Protein AF-W8SK54-F1 (afdb_monomer_lite)

Organism: NCBI:txid1294273

Structure (mmCIF, N/CA/C/O backbone):
data_AF-W8SK54-F1
#
_entry.id   AF-W8SK54-F1
#
loop_
_atom_site.group_PDB
_atom_site.id
_atom_site.type_symbol
_atom_site.label_atom_id
_atom_site.label_alt_id
_atom_site.label_comp_id
_atom_site.label_asym_id
_atom_site.label_entity_id
_atom_site.label_seq_id
_atom_site.pdbx_PDB_ins_code
_atom_site.Cartn_x
_atom_site.Cartn_y
_atom_site.Cartn_z
_atom_site.occupancy
_atom_site.B_iso_or_equiv
_atom_site.auth_seq_id
_atom_site.auth_comp_id
_atom_site.auth_asym_id
_atom_site.auth_atom_id
_atom_site.pdbx_PDB_model_num
ATOM 1 N N . MET A 1 1 ? -3.691 3.832 -4.462 1.00 82.75 1 MET A N 1
ATOM 2 C CA . MET A 1 1 ? -4.041 3.569 -3.044 1.00 82.75 1 MET A CA 1
ATOM 3 C C . MET A 1 1 ? -4.088 4.827 -2.190 1.00 82.75 1 MET A C 1
ATOM 5 O O . MET A 1 1 ? -4.823 4.843 -1.215 1.00 82.75 1 MET A O 1
ATOM 9 N N . GLU A 1 2 ? -3.374 5.890 -2.556 1.00 85.88 2 GLU A N 1
ATOM 10 C CA . GLU A 1 2 ? -3.487 7.191 -1.885 1.00 85.88 2 GLU A CA 1
ATOM 11 C C . GLU A 1 2 ? -4.933 7.715 -1.784 1.00 85.88 2 GLU A C 1
ATOM 13 O O . GLU A 1 2 ? -5.313 8.287 -0.770 1.00 85.88 2 GLU A O 1
ATOM 18 N N . SER A 1 3 ? -5.778 7.436 -2.781 1.00 90.38 3 SER A N 1
ATOM 19 C CA . SER A 1 3 ? -7.191 7.839 -2.814 1.00 90.38 3 SER A CA 1
ATOM 20 C C . SER A 1 3 ? -8.043 7.346 -1.639 1.00 90.38 3 SER A C 1
ATOM 22 O O . SER A 1 3 ? -9.110 7.904 -1.410 1.00 90.38 3 SER A O 1
ATOM 24 N N . TYR A 1 4 ? -7.610 6.311 -0.910 1.00 91.75 4 TYR A N 1
ATOM 25 C CA . TYR A 1 4 ? -8.348 5.798 0.250 1.00 91.75 4 TYR A CA 1
ATOM 26 C C . TYR A 1 4 ? -8.054 6.571 1.538 1.00 91.75 4 TYR A C 1
ATOM 28 O O . TYR A 1 4 ? -8.705 6.315 2.548 1.00 91.75 4 TYR A O 1
ATOM 36 N N . VAL A 1 5 ? -7.089 7.499 1.541 1.00 92.75 5 VAL A N 1
ATOM 37 C CA . VAL A 1 5 ? -6.774 8.322 2.717 1.00 92.75 5 VAL A CA 1
ATOM 38 C C . VAL A 1 5 ? -7.988 9.176 3.099 1.00 92.75 5 VAL A C 1
ATOM 40 O O . VAL A 1 5 ? -8.575 9.865 2.271 1.00 92.75 5 VAL A O 1
ATOM 43 N N . GLY A 1 6 ? -8.380 9.109 4.372 1.00 91.06 6 GLY A N 1
ATOM 44 C CA . GLY A 1 6 ? -9.612 9.694 4.909 1.00 91.06 6 GLY A CA 1
ATOM 45 C C . GLY A 1 6 ? -10.845 8.784 4.814 1.00 91.06 6 GLY A C 1
ATOM 46 O O . GLY A 1 6 ? -11.865 9.087 5.434 1.00 91.06 6 GLY A O 1
ATOM 47 N N . GLY A 1 7 ? -10.753 7.671 4.081 1.00 93.31 7 GLY A N 1
ATOM 48 C CA . GLY A 1 7 ? -11.808 6.674 3.902 1.00 93.31 7 GLY A CA 1
ATOM 49 C C . GLY A 1 7 ? -11.721 5.494 4.874 1.00 93.31 7 GLY A C 1
ATOM 50 O O . GLY A 1 7 ? -10.877 5.438 5.774 1.00 93.31 7 GLY A O 1
ATOM 51 N N . SER A 1 8 ? -12.618 4.525 4.699 1.00 94.69 8 SER A N 1
ATOM 52 C CA . SER A 1 8 ? -12.623 3.300 5.509 1.00 94.69 8 SER A CA 1
ATOM 53 C C . SER A 1 8 ? -11.602 2.308 4.962 1.00 94.69 8 SER A C 1
ATOM 55 O O . SER A 1 8 ? -11.574 2.062 3.760 1.00 94.69 8 SER A O 1
ATOM 57 N N .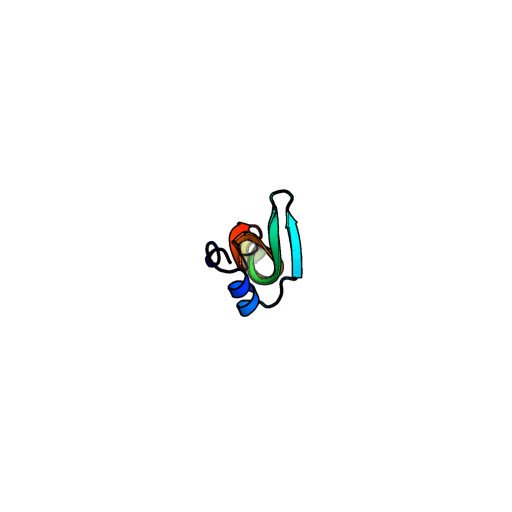 ILE A 1 9 ? -10.847 1.623 5.830 1.00 93.94 9 ILE A N 1
ATOM 58 C CA . ILE A 1 9 ? -9.958 0.529 5.387 1.00 93.94 9 ILE A CA 1
ATOM 59 C C . ILE A 1 9 ? -10.729 -0.612 4.702 1.00 93.94 9 ILE A C 1
ATOM 61 O O . ILE A 1 9 ? -10.142 -1.435 4.009 1.00 93.94 9 ILE A O 1
ATOM 65 N N . GLN A 1 10 ? -12.049 -0.685 4.886 1.00 93.69 10 GLN A N 1
ATOM 66 C CA . GLN A 1 10 ? -12.876 -1.680 4.208 1.00 93.69 10 GLN A CA 1
ATOM 67 C C . GLN A 1 10 ? -12.900 -1.485 2.689 1.00 93.69 10 GLN A C 1
ATOM 69 O O . GLN A 1 10 ? -13.001 -2.475 1.979 1.00 93.69 10 GLN A O 1
ATOM 74 N N . GLU A 1 11 ? -12.772 -0.256 2.187 1.00 93.75 11 GLU A N 1
ATOM 75 C CA . GLU A 1 11 ? -12.792 0.033 0.747 1.00 93.75 11 GLU A CA 1
ATOM 76 C C . GLU A 1 11 ? -11.635 -0.654 -0.005 1.00 93.75 11 GLU A C 1
ATOM 78 O O . GLU A 1 11 ? -11.917 -1.482 -0.870 1.00 93.75 11 GLU A O 1
ATOM 83 N N . PRO A 1 12 ? -10.349 -0.467 0.365 1.00 92.00 12 PRO A N 1
ATOM 84 C CA . PRO A 1 12 ? -9.255 -1.179 -0.298 1.00 92.00 12 PRO A CA 1
ATOM 85 C C . PRO A 1 12 ? -9.309 -2.699 -0.081 1.00 92.00 12 PRO A C 1
ATOM 87 O O . PRO A 1 12 ? -8.823 -3.449 -0.923 1.00 92.00 12 PRO A O 1
ATOM 90 N N . ILE A 1 13 ? -9.915 -3.177 1.015 1.00 93.12 13 ILE A N 1
ATOM 91 C CA . ILE A 1 13 ? -10.134 -4.616 1.237 1.00 93.12 13 ILE A CA 1
ATOM 92 C C . ILE A 1 13 ? -11.183 -5.175 0.266 1.00 93.12 13 ILE A C 1
ATOM 94 O O . ILE A 1 13 ? -11.050 -6.310 -0.189 1.00 93.12 13 ILE A O 1
ATOM 98 N N . LEU A 1 14 ? -12.227 -4.406 -0.050 1.00 92.69 14 LEU A N 1
ATOM 99 C CA . LEU A 1 14 ? -13.243 -4.796 -1.028 1.00 92.69 14 LEU A CA 1
ATOM 100 C C . LEU A 1 14 ? -12.689 -4.768 -2.457 1.00 92.69 14 LEU A C 1
ATOM 102 O O . LEU A 1 14 ? -13.008 -5.661 -3.239 1.00 92.69 14 LEU A O 1
ATOM 106 N N . ASP A 1 15 ? -11.833 -3.795 -2.768 1.00 91.31 15 ASP A N 1
ATOM 107 C CA . ASP A 1 15 ? -11.288 -3.615 -4.117 1.00 91.31 15 ASP A CA 1
ATOM 108 C C . ASP A 1 15 ? -10.140 -4.587 -4.433 1.00 91.31 15 ASP A C 1
ATOM 110 O O . ASP A 1 15 ? -10.074 -5.138 -5.533 1.00 91.31 15 ASP A O 1
ATOM 114 N N . TYR A 1 16 ? -9.238 -4.828 -3.474 1.00 89.12 16 TYR A N 1
ATOM 115 C CA . TYR A 1 16 ? -8.021 -5.629 -3.683 1.00 89.12 16 TYR A CA 1
ATOM 116 C C . TYR A 1 16 ? -7.999 -6.952 -2.916 1.00 89.12 16 TYR A C 1
ATOM 118 O O . TYR A 1 16 ? -7.044 -7.722 -3.033 1.00 89.12 16 TYR A O 1
ATOM 126 N N . GLY A 1 17 ? -9.037 -7.233 -2.133 1.00 91.62 17 GLY A N 1
ATOM 127 C CA . GLY A 1 17 ? -9.075 -8.390 -1.252 1.00 91.62 17 GLY A CA 1
ATOM 128 C C . GLY A 1 17 ? -8.311 -8.174 0.060 1.00 91.62 17 GLY A C 1
ATOM 129 O O . GLY A 1 17 ? -7.849 -7.068 0.372 1.00 91.62 17 GLY A O 1
ATOM 130 N N . PRO A 1 18 ? -8.193 -9.237 0.877 1.00 93.00 18 PRO A N 1
ATOM 131 C CA . PRO A 1 18 ? -7.561 -9.139 2.181 1.00 93.00 18 PRO A CA 1
ATOM 132 C C . PRO A 1 18 ? -6.089 -8.712 2.058 1.00 93.00 18 PRO A C 1
ATOM 134 O O . PRO A 1 18 ? -5.388 -9.151 1.143 1.00 93.00 18 PRO A O 1
ATOM 137 N N . PRO A 1 19 ? -5.602 -7.882 2.992 1.00 92.25 19 PRO A N 1
ATOM 138 C CA . PRO A 1 19 ? -4.202 -7.482 3.045 1.00 92.25 19 PRO A CA 1
ATOM 139 C C . PRO A 1 19 ? -3.312 -8.715 3.242 1.00 92.25 19 PRO A C 1
ATOM 141 O O . PRO A 1 19 ? -3.656 -9.640 3.980 1.00 92.25 19 PRO A O 1
ATOM 144 N N . ALA A 1 20 ? -2.136 -8.706 2.620 1.00 90.56 20 ALA A N 1
ATOM 145 C CA . ALA A 1 20 ? -1.141 -9.759 2.793 1.00 90.56 20 ALA A CA 1
ATOM 146 C C . ALA A 1 20 ? -0.510 -9.718 4.192 1.00 90.56 20 ALA A C 1
ATOM 148 O O . ALA A 1 20 ? -0.157 -10.757 4.748 1.00 90.56 20 ALA A O 1
ATOM 149 N N . ILE A 1 21 ? -0.341 -8.514 4.745 1.00 90.88 21 ILE A N 1
ATOM 150 C CA . ILE A 1 21 ? 0.270 -8.294 6.057 1.00 90.88 21 ILE A CA 1
ATOM 151 C C . ILE A 1 21 ? -0.539 -7.234 6.803 1.00 90.88 21 ILE A C 1
ATOM 153 O O . ILE A 1 21 ? -0.903 -6.203 6.236 1.00 90.88 21 ILE A O 1
ATOM 157 N N . VAL A 1 22 ? -0.792 -7.490 8.086 1.00 93.69 22 VAL A N 1
ATOM 158 C CA . VAL A 1 22 ? -1.398 -6.537 9.017 1.00 93.69 22 VAL A CA 1
ATOM 159 C C . VAL A 1 22 ? -0.478 -6.406 10.225 1.00 93.69 22 VAL A C 1
ATOM 161 O O . VAL A 1 22 ? -0.121 -7.413 10.833 1.00 93.69 22 VAL A O 1
ATOM 164 N N . LEU A 1 23 ? -0.075 -5.178 10.546 1.00 92.88 23 LEU A N 1
ATOM 165 C CA . LEU A 1 23 ? 0.870 -4.867 11.622 1.00 92.88 23 LEU A CA 1
ATOM 166 C C . LEU A 1 23 ? 0.269 -3.797 12.528 1.00 92.88 23 LEU A C 1
ATOM 168 O O . LEU A 1 23 ? -0.113 -2.732 12.049 1.00 92.88 23 LEU A O 1
ATOM 172 N N . ASP A 1 24 ? 0.207 -4.057 13.829 1.00 92.81 24 ASP A N 1
ATOM 173 C CA . ASP A 1 24 ? -0.098 -3.021 14.815 1.00 92.81 24 ASP A CA 1
ATOM 174 C C . ASP A 1 24 ? 1.161 -2.172 15.061 1.00 92.81 24 ASP A C 1
ATOM 176 O O . ASP A 1 24 ? 2.256 -2.701 15.259 1.00 92.81 24 ASP A O 1
ATOM 180 N N . LEU A 1 25 ? 1.010 -0.852 14.991 1.00 90.56 25 LEU A N 1
ATOM 181 C CA . LEU A 1 25 ? 2.075 0.127 15.191 1.00 90.56 25 LEU A CA 1
ATOM 182 C C . LEU A 1 25 ? 2.079 0.599 16.652 1.00 90.56 25 LEU A C 1
ATOM 184 O O . LEU A 1 25 ? 1.044 0.625 17.318 1.00 90.56 25 LEU A O 1
ATOM 188 N N . GLU A 1 26 ? 3.248 1.005 17.155 1.00 88.06 26 GLU A N 1
ATOM 189 C CA . GLU A 1 26 ? 3.416 1.436 18.556 1.00 88.06 26 GLU A CA 1
ATOM 190 C C . GLU A 1 26 ? 2.589 2.680 18.918 1.00 88.06 26 GLU A C 1
ATOM 192 O O . GLU A 1 26 ? 2.266 2.898 20.083 1.00 88.06 26 GLU A O 1
ATOM 197 N N . ASP A 1 27 ? 2.207 3.483 17.925 1.00 87.88 27 ASP A N 1
ATOM 198 C CA . ASP A 1 27 ? 1.372 4.676 18.085 1.00 87.88 27 ASP A CA 1
ATOM 199 C C . ASP A 1 27 ? -0.141 4.378 18.105 1.00 87.88 27 ASP A C 1
ATOM 201 O O . ASP A 1 27 ? -0.957 5.301 18.102 1.00 87.88 27 ASP A O 1
ATOM 205 N N . GLY A 1 28 ? -0.529 3.098 18.130 1.00 86.31 28 GLY A N 1
ATOM 206 C CA . GLY A 1 28 ? -1.925 2.658 18.142 1.00 86.31 28 GLY A CA 1
ATOM 207 C C . GLY A 1 28 ? -2.593 2.649 16.765 1.00 86.31 28 GLY A C 1
ATOM 208 O O . GLY A 1 28 ? -3.786 2.345 16.665 1.00 86.31 28 GLY A O 1
ATOM 209 N N . ARG A 1 29 ? -1.853 2.962 15.695 1.00 93.94 29 ARG A N 1
ATOM 210 C CA . ARG A 1 29 ? -2.311 2.751 14.318 1.00 93.94 29 ARG A CA 1
ATOM 211 C C . ARG A 1 29 ? -2.084 1.308 13.884 1.00 93.94 29 ARG A C 1
ATOM 213 O O . ARG A 1 29 ? -1.381 0.534 14.527 1.00 93.94 29 ARG A O 1
ATOM 220 N N . ARG A 1 30 ? -2.660 0.950 12.743 1.00 94.44 30 ARG A N 1
ATOM 221 C CA . ARG A 1 30 ? -2.457 -0.345 12.098 1.00 94.44 30 ARG A CA 1
ATOM 222 C C . ARG A 1 30 ? -2.048 -0.149 10.650 1.00 94.44 30 ARG A C 1
ATOM 224 O O . ARG A 1 30 ? -2.687 0.608 9.923 1.00 94.44 30 ARG A O 1
ATOM 231 N N . ALA A 1 31 ? -0.993 -0.834 10.238 1.00 93.88 31 ALA A N 1
ATOM 232 C CA . ALA A 1 31 ? -0.549 -0.889 8.859 1.00 93.88 31 ALA A CA 1
ATOM 233 C C . ALA A 1 31 ? -1.144 -2.113 8.157 1.00 93.88 31 ALA A C 1
ATOM 235 O O . ALA A 1 31 ? -1.130 -3.224 8.685 1.00 93.88 31 ALA A O 1
ATOM 236 N N . TYR A 1 32 ? -1.638 -1.892 6.948 1.00 94.12 32 TYR A N 1
ATOM 237 C CA . TYR A 1 32 ? -2.205 -2.889 6.056 1.00 94.12 32 TYR A CA 1
ATOM 238 C C . TYR A 1 32 ? -1.383 -2.881 4.776 1.00 94.12 32 TYR A C 1
ATOM 240 O O . TYR A 1 32 ? -1.210 -1.823 4.168 1.00 94.12 32 TYR A O 1
ATOM 248 N N . GLN A 1 33 ? -0.844 -4.034 4.386 1.00 92.31 33 GLN A N 1
ATOM 249 C CA . GLN A 1 33 ? 0.043 -4.128 3.233 1.00 92.31 33 GLN A CA 1
ATOM 250 C C . GLN A 1 33 ? -0.500 -5.090 2.186 1.00 92.31 33 GLN A C 1
ATOM 252 O O . GLN A 1 33 ? -0.889 -6.215 2.507 1.00 92.31 33 GLN A O 1
ATOM 257 N N . TRP A 1 34 ? -0.456 -4.668 0.926 1.00 90.88 34 TRP A N 1
ATOM 258 C CA . TRP A 1 34 ? -0.804 -5.481 -0.233 1.00 90.88 34 TRP A CA 1
ATOM 259 C C . TRP A 1 34 ? 0.428 -5.695 -1.098 1.00 90.88 34 TRP A C 1
ATOM 261 O O . TRP A 1 34 ? 1.197 -4.768 -1.357 1.00 90.88 34 TRP A O 1
ATOM 271 N N . ARG A 1 35 ? 0.598 -6.935 -1.554 1.00 87.25 35 ARG A N 1
ATOM 272 C CA . ARG A 1 35 ? 1.622 -7.310 -2.524 1.00 87.25 35 ARG A CA 1
ATOM 273 C C . ARG A 1 35 ? 0.976 -7.319 -3.901 1.00 87.25 35 ARG A C 1
ATOM 275 O O . ARG A 1 35 ? 0.072 -8.114 -4.143 1.00 87.25 35 ARG A O 1
ATOM 282 N N . MET A 1 36 ? 1.420 -6.426 -4.773 1.00 82.62 36 MET A N 1
ATOM 283 C CA . MET A 1 36 ? 0.909 -6.296 -6.136 1.00 82.62 36 MET A CA 1
ATOM 284 C C . MET A 1 36 ? 2.057 -6.448 -7.119 1.00 82.62 36 MET A C 1
ATOM 286 O O . MET A 1 36 ? 3.143 -5.923 -6.891 1.00 82.62 36 MET A O 1
ATOM 290 N N . THR A 1 37 ? 1.835 -7.170 -8.209 1.00 77.44 37 THR A N 1
ATOM 291 C CA . THR A 1 37 ? 2.842 -7.311 -9.259 1.00 77.44 37 THR A CA 1
ATOM 292 C C . THR A 1 37 ? 2.684 -6.163 -10.247 1.00 77.44 37 THR A C 1
ATOM 294 O O . THR A 1 37 ? 1.674 -6.095 -10.945 1.00 77.44 37 THR A O 1
ATOM 297 N N . SER A 1 38 ? 3.674 -5.271 -10.309 1.00 72.00 38 SER A N 1
ATOM 298 C CA . SER A 1 38 ? 3.782 -4.297 -11.396 1.00 72.00 38 SER A CA 1
ATOM 299 C C . SER A 1 38 ? 4.606 -4.916 -12.520 1.00 72.00 38 SER A C 1
ATOM 301 O O . SER A 1 38 ? 5.680 -5.481 -12.288 1.00 72.00 38 SER A O 1
ATOM 303 N N . SER A 1 39 ? 4.076 -4.860 -13.738 1.00 69.50 39 SER A N 1
ATOM 304 C CA . SER A 1 39 ? 4.739 -5.384 -14.927 1.00 69.50 39 SER A CA 1
ATOM 305 C C . SER A 1 39 ? 4.635 -4.378 -16.059 1.00 69.50 39 SER A C 1
ATOM 307 O O . SER A 1 39 ? 3.602 -3.732 -16.226 1.00 69.50 39 SER A O 1
ATOM 309 N N . GLY A 1 40 ? 5.702 -4.250 -16.836 1.00 69.06 40 GLY A N 1
ATOM 310 C CA . GLY A 1 40 ? 5.779 -3.277 -17.915 1.00 69.06 40 GLY A CA 1
ATOM 311 C C . GLY A 1 40 ? 6.895 -3.606 -18.893 1.00 69.06 40 GLY A C 1
ATOM 312 O O . GLY A 1 40 ? 7.491 -4.683 -18.847 1.00 69.06 40 GLY A O 1
ATOM 313 N N . VAL A 1 41 ? 7.175 -2.672 -19.799 1.00 74.06 41 VAL A N 1
ATOM 314 C CA . VAL A 1 41 ? 8.276 -2.777 -20.761 1.00 74.06 41 VAL A CA 1
ATOM 315 C C . VAL A 1 41 ? 9.161 -1.547 -20.661 1.00 74.06 41 VAL A C 1
ATOM 317 O O . VAL A 1 41 ? 8.670 -0.421 -20.701 1.00 74.06 41 VAL A O 1
ATOM 320 N N . MET A 1 42 ? 10.471 -1.754 -20.551 1.00 74.94 42 MET A N 1
ATOM 321 C CA . MET A 1 42 ? 11.444 -0.663 -20.550 1.00 74.94 42 MET A CA 1
ATOM 322 C C . MET A 1 42 ? 12.247 -0.661 -21.857 1.00 74.94 42 MET A C 1
ATOM 324 O O . MET A 1 42 ? 12.708 -1.724 -22.290 1.00 74.94 42 MET A O 1
ATOM 328 N N . PRO A 1 43 ? 12.418 0.501 -22.514 1.00 74.00 43 PRO A N 1
ATOM 329 C CA . PRO A 1 43 ? 13.284 0.607 -23.676 1.00 74.00 43 PRO A CA 1
ATOM 330 C C . PRO A 1 43 ? 14.745 0.522 -23.226 1.00 74.00 43 PRO A C 1
ATOM 332 O O . PRO A 1 43 ? 15.248 1.385 -22.509 1.00 74.00 43 PRO A O 1
ATOM 335 N N . MET A 1 44 ? 15.442 -0.519 -23.664 1.00 75.50 44 MET A N 1
ATOM 336 C CA . MET A 1 44 ? 16.878 -0.672 -23.492 1.00 75.50 44 MET A CA 1
ATOM 337 C C . MET A 1 44 ? 17.576 -0.283 -24.792 1.00 75.50 44 MET A C 1
ATOM 339 O O . MET A 1 44 ? 17.387 -0.911 -25.834 1.00 75.50 44 MET A O 1
ATOM 343 N N . THR A 1 45 ? 18.384 0.769 -24.729 1.00 79.88 45 THR A N 1
ATOM 344 C CA . THR A 1 45 ? 19.107 1.298 -25.885 1.00 79.88 45 THR A CA 1
ATOM 345 C C . THR A 1 45 ? 20.527 0.742 -25.895 1.00 79.88 45 THR A C 1
ATOM 347 O O . THR A 1 45 ? 21.302 1.016 -24.982 1.00 79.88 45 THR A O 1
ATOM 350 N N . SER A 1 46 ? 20.877 -0.040 -26.917 1.00 76.94 46 SER A N 1
ATOM 351 C CA . SER A 1 46 ? 22.228 -0.578 -27.106 1.00 76.94 46 SER A CA 1
ATOM 352 C C . SER A 1 46 ? 22.919 0.084 -28.303 1.00 76.94 46 SER A C 1
ATOM 354 O O . SER A 1 46 ? 22.396 0.017 -29.424 1.00 76.94 46 SER A O 1
ATOM 356 N N . PRO A 1 47 ? 24.092 0.717 -28.102 1.00 77.38 47 PRO A N 1
ATOM 357 C CA . PRO A 1 47 ? 24.903 1.199 -29.209 1.00 77.38 47 PRO A CA 1
ATOM 358 C C . PRO A 1 47 ? 25.437 -0.001 -29.993 1.00 77.38 47 PRO A C 1
ATOM 360 O O . PRO A 1 47 ? 25.973 -0.950 -29.426 1.00 77.38 47 PRO A O 1
ATOM 363 N N . THR A 1 48 ? 25.275 0.035 -31.309 1.00 77.62 48 THR A N 1
ATOM 364 C CA . THR A 1 48 ? 25.772 -0.990 -32.227 1.00 77.62 48 THR A CA 1
ATOM 365 C C . THR A 1 48 ? 26.865 -0.372 -33.084 1.00 77.62 48 THR A C 1
ATOM 367 O O . THR A 1 48 ? 26.648 0.657 -33.720 1.00 77.62 48 THR A O 1
ATOM 370 N N . THR A 1 49 ? 28.046 -0.982 -33.113 1.00 82.25 49 THR A N 1
ATOM 371 C CA . THR A 1 49 ? 29.143 -0.572 -33.993 1.00 82.25 49 THR A CA 1
ATOM 372 C C . THR A 1 49 ? 29.375 -1.649 -35.043 1.00 82.25 49 THR A C 1
ATOM 374 O O . THR A 1 49 ? 29.473 -2.831 -34.722 1.00 82.25 49 THR A O 1
ATOM 377 N N . ALA A 1 50 ? 29.441 -1.252 -36.312 1.00 79.88 50 ALA A N 1
ATOM 378 C CA . ALA A 1 50 ? 29.701 -2.166 -37.418 1.00 79.88 50 ALA A CA 1
ATOM 379 C C . ALA A 1 50 ? 30.801 -1.601 -38.317 1.00 79.88 50 ALA A C 1
ATOM 381 O O . ALA A 1 50 ? 30.708 -0.468 -38.783 1.00 79.88 50 ALA A O 1
ATOM 382 N N . THR A 1 51 ? 31.839 -2.390 -38.582 1.00 80.88 51 THR A N 1
ATOM 383 C CA . THR A 1 51 ? 32.875 -2.021 -39.554 1.00 80.88 51 THR A CA 1
ATOM 384 C C . THR A 1 51 ? 32.417 -2.438 -40.946 1.00 80.88 51 THR A C 1
ATOM 386 O O . THR A 1 51 ? 32.216 -3.622 -41.214 1.00 80.88 51 THR A O 1
ATOM 389 N N . VAL A 1 52 ? 32.245 -1.462 -41.830 1.00 80.25 52 VAL A N 1
ATOM 3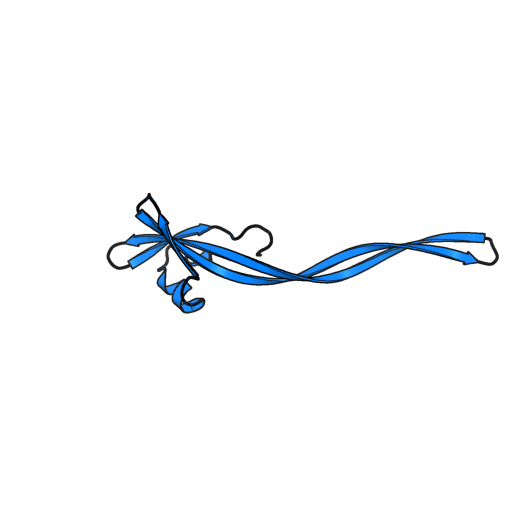90 C CA . VAL A 1 52 ? 31.803 -1.645 -43.212 1.00 80.25 52 VAL A CA 1
ATOM 391 C C . VAL A 1 52 ? 33.021 -1.590 -44.128 1.00 80.25 52 VAL A C 1
ATOM 393 O O . VAL A 1 52 ? 33.818 -0.655 -44.045 1.00 80.25 52 VAL A O 1
ATOM 396 N N . PHE A 1 53 ? 33.170 -2.579 -45.007 1.00 79.31 53 PHE A N 1
ATOM 397 C CA . PHE A 1 53 ? 34.265 -2.651 -45.977 1.00 79.31 53 PHE A CA 1
ATOM 398 C C . PHE A 1 53 ? 33.730 -2.374 -47.383 1.00 79.31 53 PHE A C 1
ATOM 400 O O . PHE A 1 53 ? 32.756 -2.993 -47.809 1.00 79.31 53 PHE A O 1
ATOM 407 N N . GLY A 1 54 ? 34.366 -1.450 -48.103 1.00 78.38 54 GLY A N 1
ATOM 408 C CA . GLY A 1 54 ? 34.032 -1.103 -49.483 1.00 78.38 54 GLY A CA 1
ATOM 409 C C . GLY A 1 54 ? 35.278 -0.994 -50.360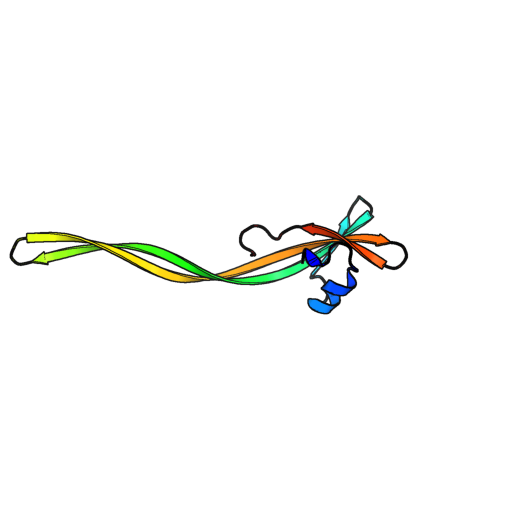 1.00 78.38 54 GLY A C 1
ATOM 410 O O . GLY A 1 54 ? 36.408 -1.058 -49.879 1.00 78.38 54 GLY A O 1
ATOM 411 N N . SER A 1 55 ? 35.084 -0.784 -51.663 1.00 75.62 55 SER A N 1
ATOM 412 C CA . SER A 1 55 ? 36.179 -0.683 -52.642 1.00 75.62 55 SER A CA 1
ATOM 413 C C . SER A 1 55 ? 37.162 0.472 -52.381 1.00 75.62 55 SER A C 1
ATOM 415 O O . SER A 1 55 ? 38.244 0.479 -52.958 1.00 75.62 55 SER A O 1
ATOM 417 N N . GLY A 1 56 ? 36.799 1.436 -51.524 1.00 78.06 56 GLY A N 1
ATOM 418 C CA . GLY A 1 56 ? 37.621 2.588 -51.130 1.00 78.06 56 GLY A CA 1
ATOM 419 C C . GLY A 1 56 ? 38.218 2.531 -49.716 1.00 78.06 56 GLY A C 1
ATOM 420 O O . GLY A 1 56 ? 38.808 3.522 -49.294 1.00 78.06 56 GLY A O 1
ATOM 421 N N . GLY A 1 57 ? 38.064 1.427 -48.971 1.00 79.69 57 GLY A N 1
ATOM 422 C CA . GLY A 1 57 ? 38.586 1.282 -47.603 1.00 79.69 57 GLY A CA 1
ATOM 423 C C . GLY A 1 57 ? 37.561 0.741 -46.600 1.00 79.69 57 GLY A C 1
ATOM 424 O O . GLY A 1 57 ? 36.543 0.162 -46.982 1.00 79.69 57 GLY A O 1
ATOM 425 N N . TYR A 1 58 ? 37.839 0.922 -45.307 1.00 79.19 58 TYR A N 1
ATOM 426 C CA . TYR A 1 58 ? 36.934 0.559 -44.213 1.00 79.19 58 TYR A CA 1
ATOM 427 C C . TYR A 1 58 ? 36.362 1.812 -43.542 1.00 79.19 58 TYR A C 1
ATOM 429 O O . TYR A 1 58 ? 37.038 2.834 -43.431 1.00 79.19 58 TYR A O 1
ATOM 437 N N . ALA A 1 59 ? 35.121 1.727 -43.075 1.00 79.25 59 ALA A N 1
ATOM 438 C CA . ALA A 1 59 ? 34.461 2.770 -42.299 1.00 79.25 59 ALA A CA 1
ATOM 439 C C . ALA A 1 59 ? 33.760 2.152 -41.086 1.00 79.25 59 ALA A C 1
ATOM 441 O O . ALA A 1 59 ? 33.226 1.049 -41.172 1.00 79.25 59 ALA A O 1
ATOM 442 N N . THR A 1 60 ? 33.735 2.859 -39.958 1.00 81.50 60 THR A N 1
ATOM 443 C CA . THR A 1 60 ? 32.975 2.437 -38.774 1.00 81.50 60 THR A CA 1
ATOM 444 C C . THR A 1 60 ? 31.604 3.101 -38.799 1.00 81.50 60 THR A C 1
ATOM 446 O O . THR A 1 60 ? 31.505 4.326 -38.752 1.00 81.50 60 THR A O 1
ATOM 449 N N . ALA A 1 61 ? 30.546 2.300 -38.867 1.00 78.06 61 ALA A N 1
ATOM 450 C CA . ALA A 1 61 ? 29.171 2.743 -38.710 1.00 78.06 61 ALA A CA 1
ATOM 451 C C . ALA A 1 61 ? 28.749 2.642 -37.239 1.00 78.06 61 ALA A C 1
ATOM 453 O O . ALA A 1 61 ? 28.998 1.632 -36.576 1.00 78.06 61 ALA A O 1
ATOM 454 N N . TYR A 1 62 ? 28.082 3.687 -36.756 1.00 81.44 62 TYR A N 1
ATOM 455 C CA . TYR A 1 62 ? 27.459 3.736 -35.438 1.00 81.44 62 TYR A CA 1
ATOM 456 C C . TYR A 1 62 ? 25.947 3.701 -35.628 1.00 81.44 62 TYR A C 1
ATOM 458 O O . TYR A 1 62 ? 25.387 4.515 -36.362 1.00 81.44 62 TYR A O 1
ATOM 466 N N . GLY A 1 63 ? 25.294 2.748 -34.982 1.00 79.50 63 GLY A N 1
ATOM 467 C CA . GLY A 1 63 ? 23.849 2.622 -34.928 1.00 79.50 63 GLY A CA 1
ATOM 468 C C . GLY A 1 63 ? 23.383 2.546 -33.484 1.00 79.50 63 GLY A C 1
ATOM 469 O O . GLY A 1 63 ? 24.152 2.247 -32.571 1.00 79.50 63 GLY A O 1
ATOM 470 N N . THR A 1 64 ? 22.099 2.786 -33.284 1.00 80.69 64 THR A N 1
ATOM 471 C CA . THR A 1 64 ? 21.457 2.664 -31.981 1.00 80.69 64 THR A CA 1
ATOM 472 C C . THR A 1 64 ? 20.265 1.740 -32.150 1.00 80.69 64 THR A C 1
ATOM 474 O O . THR A 1 64 ? 19.400 2.016 -32.978 1.00 80.69 64 THR A O 1
ATOM 477 N N . SER A 1 65 ? 20.227 0.641 -31.396 1.00 78.38 65 SER A N 1
ATOM 478 C CA . SER A 1 65 ? 19.083 -0.274 -31.380 1.00 78.38 65 SER A CA 1
ATOM 479 C C . SER A 1 65 ? 18.345 -0.133 -30.057 1.00 78.38 65 SER A C 1
ATOM 481 O O . SER A 1 65 ? 18.960 -0.223 -28.995 1.00 78.38 65 SER A O 1
ATOM 483 N N . THR A 1 66 ? 17.032 0.073 -30.114 1.00 80.25 66 THR A N 1
ATOM 484 C CA . THR A 1 66 ? 16.165 0.110 -28.932 1.00 80.25 66 THR A CA 1
ATOM 485 C C . THR A 1 66 ? 15.373 -1.190 -28.862 1.00 80.25 66 THR A C 1
ATOM 487 O O . THR A 1 66 ? 14.597 -1.493 -29.766 1.00 80.25 66 THR A O 1
ATOM 490 N N . THR A 1 67 ? 15.562 -1.951 -27.788 1.00 76.62 67 THR A N 1
ATOM 491 C CA . THR A 1 67 ? 14.838 -3.199 -27.518 1.00 76.62 67 THR A CA 1
ATOM 492 C C . THR A 1 67 ? 13.939 -3.003 -26.308 1.00 76.62 67 THR A C 1
ATOM 494 O O . THR A 1 67 ? 14.385 -2.489 -25.289 1.00 76.62 67 THR A O 1
ATOM 497 N N . TYR A 1 68 ? 12.684 -3.434 -26.390 1.00 75.38 68 TYR A N 1
ATOM 498 C CA . TYR A 1 68 ? 11.759 -3.387 -25.259 1.00 75.38 68 TYR A CA 1
ATOM 499 C C . TYR A 1 68 ? 11.902 -4.661 -24.430 1.00 75.38 68 TYR A C 1
ATOM 501 O O . TYR A 1 68 ? 11.629 -5.756 -24.923 1.00 75.38 68 TYR A O 1
ATOM 509 N N . VAL A 1 69 ? 12.357 -4.521 -23.186 1.00 73.12 69 VAL A N 1
ATOM 510 C CA . VAL A 1 69 ? 12.557 -5.646 -22.266 1.00 73.12 69 VAL A CA 1
ATOM 511 C C . VAL A 1 69 ? 11.410 -5.659 -21.252 1.00 73.12 69 VAL A C 1
ATOM 513 O O . VAL A 1 69 ? 11.178 -4.629 -20.611 1.00 73.12 69 VAL A O 1
ATOM 516 N N . PRO A 1 70 ? 10.668 -6.775 -21.107 1.00 72.19 70 PRO A N 1
ATOM 517 C CA . PRO A 1 70 ? 9.624 -6.881 -20.098 1.00 72.19 70 PRO A CA 1
ATOM 518 C C . PRO A 1 70 ? 10.233 -6.969 -18.695 1.00 72.19 70 PRO A C 1
ATOM 520 O O . PRO A 1 70 ? 11.215 -7.684 -18.486 1.00 72.19 70 PRO A O 1
ATOM 523 N N . TYR A 1 71 ? 9.624 -6.283 -17.732 1.00 71.31 71 TYR A N 1
ATOM 524 C CA . TYR A 1 71 ? 9.937 -6.417 -16.310 1.00 71.31 71 TYR A CA 1
ATOM 525 C C . TYR A 1 71 ? 8.689 -6.834 -15.529 1.00 71.31 71 TYR A C 1
ATOM 527 O O . TYR A 1 71 ? 7.560 -6.548 -15.925 1.00 71.31 71 TYR A O 1
ATOM 535 N N . SER A 1 72 ? 8.906 -7.536 -14.420 1.00 71.88 72 SER A N 1
ATOM 536 C CA . SER A 1 72 ? 7.872 -7.936 -13.468 1.00 71.88 72 SER A CA 1
ATOM 537 C C . SER A 1 72 ? 8.467 -7.834 -12.073 1.00 71.88 72 SER A C 1
ATOM 539 O O . SER A 1 72 ? 9.443 -8.523 -11.773 1.00 71.88 72 SER A O 1
ATOM 541 N N . GLN A 1 73 ? 7.895 -6.983 -11.230 1.00 73.44 73 GLN A N 1
ATOM 542 C CA . GLN A 1 73 ? 8.374 -6.737 -9.874 1.00 73.44 73 GLN A CA 1
ATOM 543 C C . GLN A 1 73 ? 7.227 -6.724 -8.867 1.00 73.44 73 GLN A C 1
ATOM 545 O O . GLN A 1 73 ? 6.095 -6.366 -9.186 1.00 73.44 73 GLN A O 1
ATOM 550 N N . GLU A 1 74 ? 7.526 -7.124 -7.635 1.00 76.88 74 GLU A N 1
ATOM 551 C CA . GLU A 1 74 ? 6.561 -7.100 -6.540 1.00 76.88 74 GLU A CA 1
ATOM 552 C C . GLU A 1 74 ? 6.638 -5.774 -5.783 1.00 76.88 74 GLU A C 1
ATOM 554 O O . GLU A 1 74 ? 7.676 -5.403 -5.238 1.00 76.88 74 GLU A O 1
ATOM 559 N N . CYS A 1 75 ? 5.507 -5.085 -5.723 1.00 84.69 75 CYS A N 1
ATOM 560 C CA . CYS A 1 75 ? 5.325 -3.788 -5.100 1.00 84.69 75 CYS A CA 1
ATOM 561 C C . CYS A 1 75 ? 4.514 -3.941 -3.815 1.00 84.69 75 CYS A C 1
ATOM 563 O O . CYS A 1 75 ? 3.455 -4.574 -3.804 1.00 84.69 75 CYS A O 1
ATOM 565 N N . LEU A 1 76 ? 5.027 -3.379 -2.718 1.00 85.75 76 LEU A N 1
ATOM 566 C 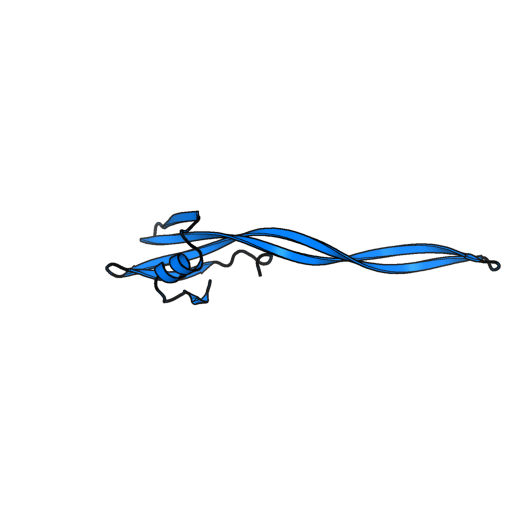CA . LEU A 1 76 ? 4.405 -3.465 -1.399 1.00 85.75 76 LEU A CA 1
ATOM 567 C C . LEU A 1 76 ? 3.706 -2.150 -1.058 1.00 85.75 76 LEU A C 1
ATOM 569 O O . LEU A 1 76 ? 4.316 -1.231 -0.511 1.00 85.75 76 LEU A O 1
ATOM 573 N N . TYR A 1 77 ? 2.419 -2.067 -1.363 1.00 89.62 77 TYR A N 1
ATOM 574 C CA . TYR A 1 77 ? 1.614 -0.900 -1.022 1.00 89.62 77 TYR A CA 1
ATOM 575 C C . TYR A 1 77 ? 1.217 -0.979 0.447 1.00 89.62 77 TYR A C 1
ATOM 577 O O . TYR A 1 77 ? 0.724 -2.016 0.888 1.00 89.62 77 TYR A O 1
ATOM 585 N N . THR A 1 78 ? 1.420 0.099 1.205 1.00 91.94 78 THR A N 1
ATOM 586 C CA . THR A 1 78 ? 1.086 0.138 2.636 1.00 91.94 78 THR A CA 1
ATOM 587 C C . THR A 1 78 ? 0.128 1.285 2.934 1.00 91.94 78 THR A C 1
ATOM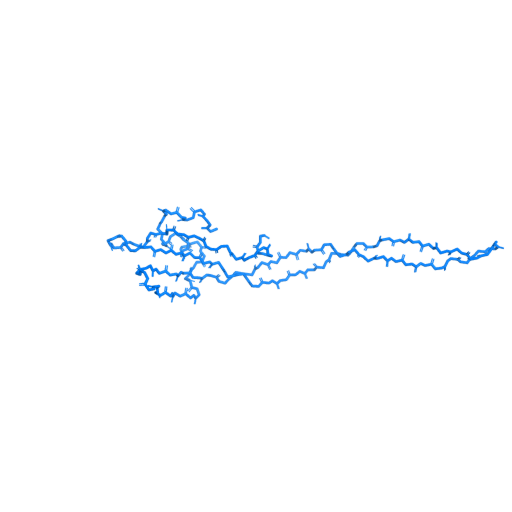 589 O O . THR A 1 78 ? 0.427 2.439 2.629 1.00 91.94 78 THR A O 1
ATOM 592 N N . LEU A 1 79 ? -0.999 0.977 3.573 1.00 94.38 79 LEU A N 1
ATOM 593 C CA . LEU A 1 79 ? -1.914 1.958 4.156 1.00 94.38 79 LEU A CA 1
ATOM 594 C C . LEU A 1 79 ? -1.814 1.904 5.676 1.00 94.38 79 LEU A C 1
ATOM 596 O O . LEU A 1 79 ? -1.803 0.818 6.255 1.00 94.38 79 LEU A O 1
ATOM 600 N N . THR A 1 80 ? -1.765 3.060 6.328 1.00 95.31 80 THR A N 1
ATOM 601 C CA . THR A 1 80 ? -1.936 3.162 7.780 1.00 95.31 80 THR A CA 1
ATOM 602 C C . THR A 1 80 ? -3.357 3.601 8.081 1.00 95.31 80 THR A C 1
ATOM 604 O O . THR A 1 80 ? -3.918 4.437 7.370 1.00 95.31 80 THR A O 1
ATOM 607 N N . ALA A 1 81 ? -3.953 3.011 9.111 1.00 95.50 81 ALA A N 1
ATOM 608 C CA . ALA A 1 81 ? -5.260 3.405 9.596 1.00 95.50 81 ALA A CA 1
ATOM 609 C C . ALA A 1 81 ? -5.263 3.589 11.111 1.00 95.50 81 ALA A C 1
ATOM 611 O O . ALA A 1 81 ? -4.621 2.841 11.854 1.00 95.50 81 ALA A O 1
ATOM 612 N N . VAL A 1 82 ? -6.076 4.536 11.561 1.00 95.50 82 VAL A N 1
ATOM 613 C CA . VAL A 1 82 ? -6.379 4.791 12.967 1.00 95.50 82 VAL A CA 1
ATOM 614 C C . VAL A 1 82 ? -7.778 4.281 13.298 1.00 95.50 82 VAL A C 1
ATOM 616 O O . VAL A 1 82 ? -8.709 4.372 12.490 1.00 95.50 82 VAL A O 1
ATOM 619 N N . GLN A 1 83 ? -7.948 3.734 14.498 1.00 92.56 83 GLN A N 1
ATOM 620 C 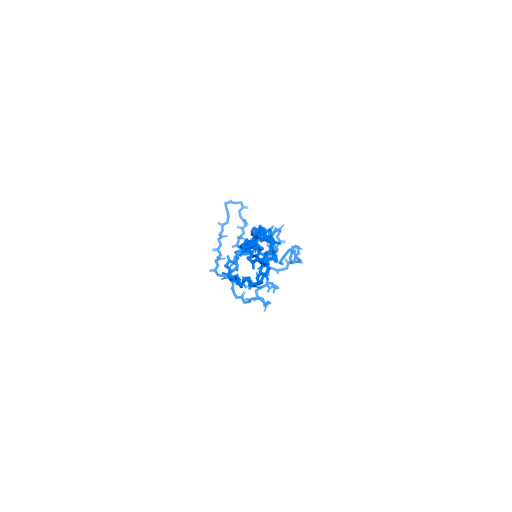CA . GLN A 1 83 ? -9.254 3.283 14.955 1.00 92.56 83 GLN A CA 1
ATOM 621 C C . GLN A 1 83 ? -10.108 4.477 15.406 1.00 92.56 83 GLN A C 1
ATOM 623 O O . GLN A 1 83 ? -9.746 5.209 16.324 1.00 92.56 83 GLN A O 1
ATOM 628 N N . GLN A 1 84 ? -11.272 4.657 14.780 1.00 90.75 84 GLN A N 1
ATOM 629 C CA . GLN A 1 84 ? -12.282 5.647 15.152 1.00 90.75 84 GLN A CA 1
ATOM 630 C C . GLN A 1 84 ? -13.604 4.934 15.463 1.00 90.75 84 GLN A C 1
ATOM 632 O O . GLN A 1 84 ? -14.398 4.591 14.579 1.00 90.75 84 GLN A O 1
ATOM 637 N N . GLY A 1 85 ? -13.830 4.669 16.752 1.00 88.06 85 GLY A N 1
ATOM 638 C CA . GLY A 1 85 ? -14.955 3.860 17.218 1.00 88.06 85 GLY A CA 1
ATOM 639 C C . GLY A 1 85 ? -14.846 2.417 16.716 1.00 88.06 85 GLY A C 1
ATOM 640 O O . GLY A 1 85 ? -13.862 1.732 16.978 1.00 88.06 85 GLY A O 1
ATOM 641 N N . ALA A 1 86 ? -15.853 1.953 15.974 1.00 87.56 86 ALA A N 1
ATOM 642 C CA . ALA A 1 86 ? -15.869 0.607 15.393 1.00 87.56 86 ALA A CA 1
ATOM 643 C C . ALA A 1 86 ? -15.175 0.506 14.020 1.00 87.56 86 ALA A C 1
ATOM 645 O O . ALA A 1 86 ? -15.106 -0.583 13.451 1.00 87.56 86 ALA A O 1
ATOM 646 N N . ARG A 1 87 ? -14.700 1.624 13.454 1.00 90.25 87 ARG A N 1
ATOM 647 C CA . ARG A 1 87 ? -14.148 1.683 12.094 1.00 90.25 87 ARG A CA 1
ATOM 648 C C . ARG A 1 87 ? -12.656 1.990 12.124 1.00 90.25 87 ARG A C 1
ATOM 650 O O . ARG A 1 87 ? -12.192 2.740 12.974 1.00 90.25 87 ARG A O 1
ATOM 657 N N . TRP A 1 88 ? -11.924 1.425 11.174 1.00 92.88 88 TRP A N 1
ATOM 658 C CA . TRP A 1 88 ? -10.535 1.780 10.900 1.00 92.88 88 TRP A CA 1
ATOM 659 C C . TRP A 1 88 ? -10.523 2.746 9.723 1.00 92.88 88 TRP A C 1
ATOM 661 O O . TRP A 1 88 ? -10.981 2.390 8.635 1.00 92.88 88 TRP A O 1
ATOM 671 N N . ILE A 1 89 ? -10.055 3.965 9.965 1.00 95.38 89 ILE A N 1
ATOM 672 C CA . ILE A 1 89 ? -10.021 5.044 8.979 1.00 95.38 89 ILE A CA 1
ATOM 673 C C . ILE A 1 89 ? -8.586 5.212 8.520 1.00 95.38 89 ILE A C 1
ATOM 675 O O . ILE A 1 89 ? -7.693 5.363 9.354 1.00 95.38 89 ILE A O 1
ATOM 679 N N . VAL A 1 90 ? -8.369 5.163 7.211 1.00 95.31 90 VAL A N 1
ATOM 680 C CA . VAL A 1 90 ? -7.040 5.321 6.622 1.00 95.31 90 VAL A CA 1
ATOM 681 C C . VAL A 1 90 ? -6.549 6.739 6.897 1.00 95.31 90 VAL A C 1
ATOM 683 O O . VAL A 1 90 ? -7.192 7.707 6.496 1.00 95.31 90 VAL A O 1
ATOM 686 N N . ASP A 1 91 ? -5.413 6.870 7.574 1.00 94.00 91 ASP A N 1
ATOM 687 C CA . ASP A 1 91 ? -4.784 8.160 7.881 1.00 94.00 91 ASP A CA 1
ATOM 688 C C . ASP A 1 91 ? -3.541 8.428 7.024 1.00 94.00 91 ASP A C 1
ATOM 690 O O . ASP A 1 91 ? -3.099 9.572 6.929 1.00 94.00 91 ASP A O 1
ATOM 694 N N . GLY A 1 92 ? -2.991 7.398 6.373 1.00 91.50 92 GLY A N 1
ATOM 695 C CA . GLY A 1 92 ? -1.783 7.545 5.574 1.00 91.50 92 GLY A CA 1
ATOM 696 C C . GLY A 1 92 ? -1.608 6.475 4.506 1.00 91.50 92 GLY A C 1
ATOM 697 O O . GLY A 1 92 ? -2.116 5.356 4.598 1.00 91.50 92 GLY A O 1
ATOM 698 N N . PHE A 1 93 ? -0.841 6.840 3.485 1.00 91.38 93 PHE A N 1
ATOM 699 C CA . PHE A 1 93 ? -0.390 5.964 2.416 1.00 91.38 93 PHE A CA 1
ATOM 700 C C . PHE A 1 93 ? 1.129 6.064 2.314 1.00 91.38 93 PHE A C 1
ATOM 702 O O . PHE A 1 93 ? 1.691 7.160 2.323 1.00 91.38 93 PHE A O 1
ATOM 709 N N . ARG A 1 94 ? 1.799 4.914 2.241 1.00 85.44 94 ARG A N 1
ATOM 710 C CA . ARG A 1 94 ? 3.231 4.838 1.973 1.00 85.44 94 ARG A CA 1
ATOM 711 C C . ARG A 1 94 ? 3.431 4.246 0.588 1.00 85.44 94 ARG A C 1
ATOM 713 O O . ARG A 1 94 ? 3.059 3.098 0.339 1.00 85.44 94 ARG A O 1
ATOM 720 N N . ASP A 1 95 ? 4.043 5.057 -0.261 1.00 76.56 95 ASP A N 1
ATOM 721 C CA . ASP A 1 95 ? 4.323 4.728 -1.646 1.00 76.56 95 ASP A CA 1
ATOM 722 C C . ASP A 1 95 ? 5.241 3.492 -1.758 1.00 76.56 95 ASP A C 1
ATOM 724 O O . ASP A 1 95 ? 6.280 3.437 -1.077 1.00 76.56 95 ASP A O 1
ATOM 728 N N . PRO A 1 96 ? 4.867 2.468 -2.550 1.00 70.75 96 PRO A N 1
ATOM 729 C CA . PRO A 1 96 ? 5.797 1.415 -2.924 1.00 70.75 96 PRO A CA 1
ATOM 730 C C . PRO A 1 96 ? 6.800 2.043 -3.883 1.00 70.75 96 PRO A C 1
ATOM 732 O O . PRO A 1 96 ? 6.420 2.466 -4.959 1.00 70.75 96 PRO A O 1
ATOM 735 N N . GLY A 1 97 ? 8.059 2.157 -3.467 1.00 67.31 97 GLY A N 1
ATOM 736 C CA . GLY A 1 97 ? 8.991 3.105 -4.083 1.00 67.31 97 GLY A CA 1
ATOM 737 C C . GLY A 1 97 ? 9.081 3.088 -5.617 1.00 67.31 97 GLY A C 1
ATOM 738 O O . GLY A 1 97 ? 8.854 2.061 -6.243 1.00 67.31 97 GLY A O 1
ATOM 739 N N . PHE A 1 98 ? 9.513 4.232 -6.160 1.00 57.81 98 PHE A N 1
ATOM 740 C CA . PHE A 1 98 ? 9.746 4.685 -7.550 1.00 57.81 98 PHE A CA 1
ATOM 741 C C . PHE A 1 98 ? 9.538 3.744 -8.756 1.00 57.81 98 PHE A C 1
ATOM 743 O O . PHE A 1 98 ? 9.135 4.193 -9.818 1.00 57.81 98 PHE A O 1
ATOM 750 N N . TRP A 1 99 ? 9.846 2.456 -8.656 1.00 57.78 99 TRP A N 1
ATOM 751 C CA . TRP A 1 99 ? 9.714 1.498 -9.757 1.00 57.78 99 TRP A CA 1
ATOM 752 C C . TRP A 1 99 ? 8.318 0.854 -9.850 1.00 57.78 99 TRP A C 1
ATOM 754 O O . TRP A 1 99 ? 8.105 -0.015 -10.691 1.00 57.78 99 TRP A O 1
ATOM 764 N N . CYS A 1 100 ? 7.394 1.223 -8.961 1.00 63.47 100 CYS A N 1
ATOM 765 C CA . CYS A 1 100 ? 6.060 0.632 -8.828 1.00 63.47 100 CYS A CA 1
ATOM 766 C C . CYS A 1 100 ? 4.910 1.511 -9.353 1.00 63.47 100 CYS A C 1
ATOM 768 O O . CYS A 1 100 ? 3.750 1.161 -9.128 1.00 63.47 100 CYS A O 1
ATOM 770 N N . GLU A 1 101 ? 5.230 2.616 -10.034 1.00 58.03 101 GLU A N 1
ATOM 771 C CA . GLU A 1 101 ? 4.275 3.465 -10.770 1.00 58.03 101 GLU A CA 1
ATOM 772 C C . GLU A 1 101 ? 3.886 2.884 -12.136 1.00 58.03 101 GLU A C 1
ATOM 774 O O . GLU A 1 101 ? 4.752 2.273 -12.808 1.00 58.03 101 GLU A O 1
#

pLDDT: mean 83.99, std 9.37, range [57.78, 95.5]

Radius of gyration: 24.38 Å; chains: 1; bounding box: 54×20×71 Å

Foldseek 3Di:
DQVQAQHFPVVCCVVVNAFPDWDQDPVRKIKGKHKDKDKDWDWDKDWDWDWDQDPVGIDIDIDIDTDIDMDIDIFIKMWIFHDDPPTTGTNDTDGRDDVRD

Secondary structure (DSSP, 8-state):
-GGGTTSBTHHHHHHH-S-SEEEE-TTS-EEEEEEEEEEEEEEEEEEEEEEEEETTEEEEEEEEEEEEEEEEEEEEEEEEEEEETTEEEEEEEE--TGGG-

Sequence (101 aa):
MESYVGGSIQEPILDYGPPAIVLDLEDGRRAYQWRMTSSGVMPMTSPTTATVFGSGGYATAYGTSTTYVPYSQECLYTLTAVQQGARWIVDGFRDPGFWCE